Protein AF-A0AAT9M5T1-F1 (afdb_monomer_lite)

Structure (mmCIF, N/CA/C/O backbone):
data_AF-A0AAT9M5T1-F1
#
_entry.id   AF-A0AAT9M5T1-F1
#
loop_
_atom_site.group_PDB
_atom_site.id
_atom_site.type_symbol
_atom_site.label_atom_id
_atom_site.label_alt_id
_atom_site.label_comp_id
_atom_site.label_asym_id
_atom_site.label_entity_id
_atom_site.label_seq_id
_atom_site.pdbx_PDB_ins_code
_atom_site.Cartn_x
_atom_site.Cartn_y
_atom_site.Cartn_z
_atom_site.occupancy
_atom_site.B_iso_or_equiv
_atom_site.auth_seq_id
_atom_site.auth_comp_id
_atom_site.auth_asym_id
_atom_site.auth_atom_id
_atom_site.pdbx_PDB_model_num
ATOM 1 N N . MET A 1 1 ? -30.763 8.296 10.601 1.00 42.75 1 MET A N 1
ATOM 2 C CA . MET A 1 1 ? -31.081 7.474 11.789 1.00 42.75 1 MET A CA 1
ATOM 3 C C . MET A 1 1 ? -29.765 6.974 12.368 1.00 42.75 1 MET A C 1
ATOM 5 O O . MET A 1 1 ? -29.083 6.194 11.720 1.00 42.75 1 MET A O 1
ATOM 9 N N . SER A 1 2 ? -29.347 7.540 13.503 1.00 61.09 2 SER A N 1
ATOM 10 C CA . SER A 1 2 ? -28.056 7.268 14.146 1.00 61.09 2 SER A CA 1
ATOM 11 C C . SER A 1 2 ? -28.183 6.021 15.020 1.00 61.09 2 SER A C 1
ATOM 13 O O . SER A 1 2 ? -28.662 6.096 16.150 1.00 61.09 2 SER A O 1
ATOM 15 N N . ALA A 1 3 ? -27.819 4.857 14.479 1.00 56.38 3 ALA A N 1
ATOM 16 C CA . ALA A 1 3 ? -27.677 3.649 15.280 1.00 56.38 3 ALA A CA 1
ATOM 17 C C . ALA A 1 3 ? -26.334 3.735 16.014 1.00 56.38 3 ALA A C 1
ATOM 19 O O . ALA A 1 3 ? -25.278 3.424 15.466 1.00 56.38 3 ALA A O 1
ATOM 20 N N . LYS A 1 4 ? -26.372 4.220 17.257 1.00 58.22 4 LYS A N 1
ATOM 21 C CA . LYS A 1 4 ? -25.246 4.166 18.192 1.00 58.22 4 LYS A CA 1
ATOM 22 C C . LYS A 1 4 ? -24.927 2.683 18.436 1.00 58.22 4 LYS A C 1
ATOM 24 O O . LYS A 1 4 ? -25.622 2.015 19.196 1.00 58.22 4 LYS A O 1
ATOM 29 N N . GLN A 1 5 ? -23.949 2.144 17.711 1.00 59.88 5 GLN A N 1
ATOM 30 C CA . GLN A 1 5 ? -23.591 0.727 17.783 1.00 59.88 5 GLN A CA 1
ATOM 31 C C . GLN A 1 5 ? -22.976 0.416 19.167 1.00 59.88 5 GLN A C 1
ATOM 33 O O . GLN A 1 5 ? -22.202 1.238 19.666 1.00 59.88 5 GLN A O 1
ATOM 38 N N . PRO A 1 6 ? -23.310 -0.725 19.809 1.00 53.22 6 PRO A N 1
ATOM 39 C CA . PRO A 1 6 ? -22.814 -1.075 21.140 1.00 53.22 6 PRO A CA 1
ATOM 40 C C . PRO A 1 6 ? -21.285 -1.116 21.160 1.00 53.22 6 PRO A C 1
ATOM 42 O O . PRO A 1 6 ? -20.665 -1.589 20.206 1.00 53.22 6 PRO A O 1
ATOM 45 N N . SER A 1 7 ? -20.700 -0.643 22.256 1.00 63.53 7 SER A N 1
ATOM 46 C CA . SER A 1 7 ? -19.286 -0.305 22.469 1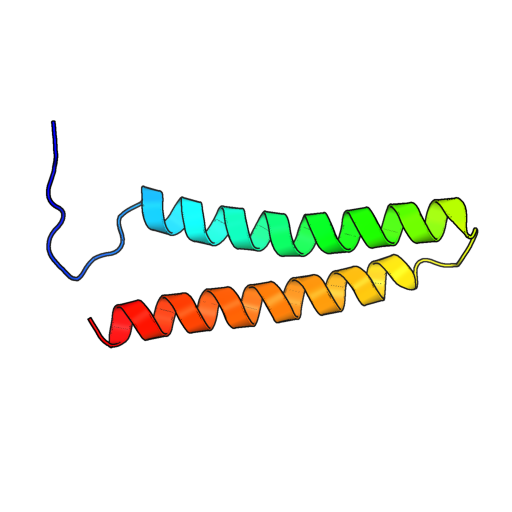.00 63.53 7 SER A CA 1
ATOM 47 C C . SER A 1 7 ? -18.284 -1.477 22.442 1.00 63.53 7 SER A C 1
ATOM 49 O O . SER A 1 7 ? -17.331 -1.468 23.203 1.00 63.53 7 SER A O 1
ATOM 51 N N . GLY A 1 8 ? -18.459 -2.480 21.575 1.00 62.50 8 GLY A N 1
ATOM 52 C CA . GLY A 1 8 ? -17.517 -3.605 21.470 1.00 62.50 8 GLY A CA 1
ATOM 53 C C . GLY A 1 8 ? -17.563 -4.442 20.186 1.00 62.50 8 GLY A C 1
ATOM 54 O O . GLY A 1 8 ? -16.769 -5.367 20.053 1.00 62.50 8 GLY A O 1
ATOM 55 N N . ARG A 1 9 ? -18.458 -4.166 19.220 1.00 68.81 9 ARG A N 1
ATOM 56 C CA . ARG A 1 9 ? -18.510 -4.912 17.941 1.00 68.81 9 ARG A CA 1
ATOM 57 C C . ARG A 1 9 ? -18.183 -4.000 16.754 1.00 68.81 9 ARG A C 1
ATOM 59 O O . ARG A 1 9 ? -18.866 -2.986 16.595 1.00 68.81 9 ARG A O 1
ATOM 66 N N . PRO A 1 10 ? -17.199 -4.349 15.899 1.00 71.88 10 PRO A N 1
ATOM 67 C CA . PRO A 1 10 ? -16.903 -3.575 14.699 1.00 71.88 10 PRO A CA 1
ATOM 68 C C . PRO A 1 10 ? -18.141 -3.492 13.804 1.00 71.88 10 PRO A C 1
ATOM 70 O O . PRO A 1 10 ? -18.776 -4.508 13.514 1.00 71.88 10 PRO A O 1
ATOM 73 N N . SER A 1 11 ? -18.493 -2.287 13.356 1.00 87.12 11 SER A N 1
ATOM 74 C CA . SER A 1 11 ? -19.519 -2.143 12.322 1.00 87.12 11 SER A CA 1
ATOM 75 C C . SER A 1 11 ? -18.988 -2.678 10.988 1.00 87.12 11 SER A C 1
ATOM 77 O O . SER A 1 11 ? -17.786 -2.600 10.719 1.00 87.12 11 SER A O 1
ATOM 79 N N . VAL A 1 12 ? -19.871 -3.177 10.119 1.00 87.19 12 VAL A N 1
ATOM 80 C CA . VAL A 1 12 ? -19.490 -3.628 8.766 1.00 87.19 12 VAL A CA 1
ATOM 81 C C . VAL A 1 12 ? -18.792 -2.503 7.993 1.00 87.19 12 VAL A C 1
ATOM 83 O O . VAL A 1 12 ? -17.784 -2.740 7.335 1.00 87.19 12 VAL A O 1
ATOM 86 N N . ALA A 1 13 ? -19.256 -1.259 8.149 1.00 88.75 13 ALA A N 1
ATOM 87 C CA . ALA A 1 13 ? -18.620 -0.087 7.551 1.00 88.75 13 ALA A CA 1
ATOM 88 C C . ALA A 1 13 ? -17.183 0.128 8.060 1.00 88.75 13 ALA A C 1
ATOM 90 O O . ALA A 1 13 ? -16.298 0.471 7.280 1.00 88.75 13 ALA A O 1
ATOM 91 N N . SER A 1 14 ? -16.922 -0.120 9.347 1.00 86.56 14 SER A N 1
ATOM 92 C CA . SER A 1 14 ? -15.571 -0.042 9.918 1.00 86.56 14 SER A CA 1
ATOM 93 C C . SER A 1 14 ? -14.652 -1.127 9.355 1.00 86.56 14 SER A C 1
ATOM 95 O O . SER A 1 14 ? -13.498 -0.840 9.051 1.00 86.56 14 SER A O 1
ATOM 97 N N . LEU A 1 15 ? -15.158 -2.351 9.175 1.00 88.81 15 LEU A N 1
ATOM 98 C CA . LEU A 1 15 ? -14.395 -3.453 8.577 1.00 88.81 15 LEU A CA 1
ATOM 99 C C . LEU A 1 15 ? -14.048 -3.170 7.112 1.00 88.81 15 LEU A C 1
ATOM 101 O O . LEU A 1 15 ? -12.899 -3.346 6.711 1.00 88.81 15 LEU A O 1
ATOM 105 N N . ILE A 1 16 ? -15.016 -2.666 6.339 1.00 93.38 16 ILE A N 1
ATOM 106 C CA . ILE A 1 16 ? -14.790 -2.220 4.959 1.00 93.38 16 ILE A CA 1
ATOM 107 C C . ILE A 1 16 ? -13.758 -1.092 4.934 1.00 93.38 16 ILE A C 1
ATOM 109 O O . ILE A 1 16 ? -12.844 -1.133 4.121 1.00 93.38 16 ILE A O 1
ATOM 113 N N . GLY A 1 17 ? -13.848 -0.120 5.847 1.00 92.44 17 GLY A N 1
ATOM 114 C CA . GLY A 1 17 ? -12.863 0.956 5.961 1.00 92.44 17 GLY A CA 1
ATOM 115 C C . GLY A 1 17 ? -11.440 0.430 6.161 1.00 92.44 17 GLY A C 1
ATOM 116 O O . GLY A 1 17 ? -10.536 0.831 5.434 1.00 92.44 17 GLY A O 1
ATOM 117 N N . ILE A 1 18 ? -11.253 -0.522 7.080 1.00 92.31 18 ILE A N 1
ATOM 118 C CA . ILE A 1 18 ? -9.943 -1.141 7.343 1.00 92.31 18 ILE A CA 1
ATOM 119 C C . ILE A 1 18 ? -9.425 -1.876 6.103 1.00 92.31 18 ILE A C 1
ATOM 121 O O . ILE A 1 18 ? -8.278 -1.667 5.707 1.00 92.31 18 ILE A O 1
ATOM 125 N N . GLY A 1 19 ? -10.265 -2.707 5.477 1.00 92.81 19 GLY A N 1
ATOM 126 C CA . GLY A 1 19 ? -9.901 -3.444 4.265 1.00 92.81 19 GLY A CA 1
ATOM 127 C C . GLY A 1 19 ? -9.533 -2.516 3.106 1.00 92.81 19 GLY A C 1
ATOM 128 O O . GLY A 1 19 ? -8.497 -2.702 2.472 1.00 92.81 19 GLY A O 1
ATOM 129 N N . SER A 1 20 ? -10.319 -1.464 2.882 1.00 96.31 20 SER A N 1
ATOM 130 C CA . SER A 1 20 ? -10.046 -0.452 1.859 1.00 96.31 20 SER A CA 1
ATOM 131 C C . SER A 1 20 ? -8.727 0.275 2.108 1.00 96.31 20 SER A C 1
ATOM 133 O O . SER A 1 20 ? -7.953 0.462 1.173 1.00 96.31 20 SER A O 1
ATOM 135 N N . THR A 1 21 ? -8.418 0.643 3.357 1.00 95.50 21 THR A N 1
ATOM 136 C CA . THR A 1 21 ? -7.121 1.252 3.688 1.00 95.50 21 THR A CA 1
ATOM 137 C C . THR A 1 21 ? -5.963 0.301 3.394 1.00 95.50 21 THR A C 1
ATOM 139 O O . THR A 1 21 ? -4.967 0.727 2.815 1.00 95.50 21 THR A O 1
ATOM 142 N N . VAL A 1 22 ? -6.096 -0.986 3.729 1.00 95.75 22 VAL A N 1
ATOM 143 C CA . VAL A 1 22 ? -5.085 -2.005 3.400 1.00 95.75 22 VAL A CA 1
ATOM 144 C C . VAL A 1 22 ? -4.863 -2.096 1.888 1.00 95.75 22 VAL A C 1
ATOM 146 O O . VAL A 1 22 ? -3.717 -2.059 1.443 1.00 95.75 22 VAL A O 1
ATOM 149 N N . VAL A 1 23 ? -5.938 -2.150 1.096 1.00 97.31 23 VAL A N 1
ATOM 150 C CA . VAL A 1 23 ? -5.847 -2.178 -0.373 1.00 97.31 23 VAL A CA 1
ATOM 151 C C . VAL A 1 23 ? -5.137 -0.934 -0.896 1.00 97.31 23 VAL A C 1
ATOM 153 O O . VAL A 1 23 ? -4.218 -1.063 -1.696 1.00 97.31 23 VAL A O 1
ATOM 156 N N . VAL A 1 24 ? -5.504 0.258 -0.420 1.00 97.56 24 VAL A N 1
ATOM 157 C CA . VAL A 1 24 ? -4.869 1.516 -0.844 1.00 97.56 24 VAL A CA 1
ATOM 158 C C . VAL A 1 24 ? -3.379 1.535 -0.508 1.00 97.56 24 VAL A C 1
ATOM 160 O O . VAL A 1 24 ? -2.584 1.953 -1.344 1.00 97.56 24 VAL A O 1
ATOM 163 N N . LEU A 1 25 ? -2.977 1.056 0.671 1.00 95.31 25 LEU A N 1
ATOM 164 C CA . LEU A 1 25 ? -1.565 1.004 1.063 1.00 95.31 25 LEU A CA 1
ATOM 165 C C . LEU A 1 25 ? -0.749 0.076 0.155 1.00 95.31 25 LEU A C 1
ATOM 167 O O . LEU A 1 25 ? 0.341 0.442 -0.283 1.00 95.31 25 LEU A O 1
ATOM 171 N N . VAL A 1 26 ? -1.280 -1.108 -0.155 1.00 95.94 26 VAL A N 1
ATOM 172 C CA . VAL A 1 26 ? -0.581 -2.097 -0.986 1.00 95.94 26 VAL A CA 1
ATOM 173 C C . VAL A 1 26 ? -0.597 -1.693 -2.459 1.00 95.94 26 VAL A C 1
ATOM 175 O O . VAL A 1 26 ? 0.458 -1.595 -3.081 1.00 95.94 26 VAL A O 1
ATOM 178 N N . VAL A 1 27 ? -1.776 -1.415 -3.019 1.00 97.31 27 VAL A N 1
ATOM 179 C CA . VAL A 1 27 ? -1.939 -1.040 -4.432 1.00 97.31 27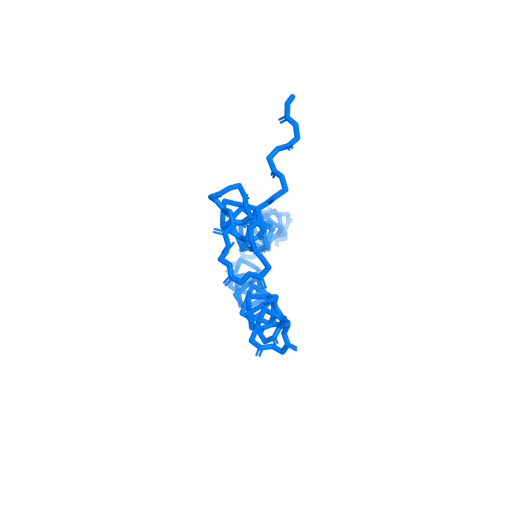 VAL A CA 1
ATOM 180 C C . VAL A 1 27 ? -1.283 0.307 -4.716 1.00 97.31 27 VAL A C 1
ATOM 182 O O . VAL A 1 27 ? -0.664 0.465 -5.763 1.00 97.31 27 VAL A O 1
ATOM 185 N N . GLY A 1 28 ? -1.353 1.258 -3.783 1.00 96.25 28 GLY A N 1
ATOM 186 C CA . GLY A 1 28 ? -0.661 2.540 -3.896 1.00 96.25 28 GLY A CA 1
ATOM 187 C C . GLY A 1 28 ? 0.858 2.374 -3.940 1.00 96.25 28 GLY A C 1
ATOM 188 O O . GLY A 1 28 ? 1.502 2.939 -4.821 1.00 96.25 28 GLY A O 1
ATOM 189 N N . GLY A 1 29 ? 1.429 1.551 -3.051 1.00 94.81 29 GLY A N 1
ATOM 190 C CA . GLY A 1 29 ? 2.864 1.250 -3.050 1.00 94.81 29 GLY A CA 1
ATOM 191 C C . GLY A 1 29 ? 3.326 0.545 -4.328 1.00 94.81 29 GLY A C 1
ATOM 192 O O . GLY A 1 29 ? 4.313 0.952 -4.937 1.00 94.81 29 GLY A O 1
ATOM 193 N N . VAL A 1 30 ? 2.577 -0.465 -4.777 1.00 96.38 30 VAL A N 1
ATOM 194 C CA . VAL A 1 30 ? 2.851 -1.186 -6.032 1.00 96.38 30 VAL A CA 1
ATOM 195 C C . VAL A 1 30 ? 2.718 -0.269 -7.246 1.00 96.38 30 VAL A C 1
ATOM 197 O O . VAL A 1 30 ? 3.585 -0.287 -8.112 1.00 96.38 30 VAL A O 1
ATOM 200 N N . GLY A 1 31 ? 1.666 0.549 -7.309 1.00 95.81 31 GLY A N 1
ATOM 201 C CA . GLY A 1 31 ? 1.424 1.473 -8.417 1.00 95.81 31 GLY A CA 1
ATOM 202 C C . GLY A 1 31 ? 2.513 2.538 -8.538 1.00 95.81 31 GLY A C 1
ATOM 203 O O . GLY A 1 31 ? 2.995 2.793 -9.640 1.00 95.81 31 GLY A O 1
ATOM 204 N N . LEU A 1 32 ? 2.961 3.100 -7.409 1.00 94.88 32 LEU A N 1
ATOM 205 C CA . LEU A 1 32 ? 4.113 4.007 -7.367 1.00 94.88 32 LEU A CA 1
ATOM 206 C C . LEU A 1 32 ? 5.399 3.313 -7.818 1.00 94.88 32 LEU A C 1
ATOM 208 O O . LEU A 1 32 ? 6.147 3.882 -8.609 1.00 94.88 32 LEU A O 1
ATOM 212 N N . GLY A 1 33 ? 5.634 2.085 -7.350 1.00 93.19 33 GLY A N 1
ATOM 213 C CA . GLY A 1 33 ? 6.786 1.286 -7.758 1.00 93.19 33 GLY A CA 1
ATOM 214 C C . GLY A 1 33 ? 6.792 0.995 -9.257 1.00 93.19 33 GLY A C 1
ATOM 215 O O . GLY A 1 33 ? 7.807 1.183 -9.917 1.00 93.19 33 GLY A O 1
ATOM 216 N N . TRP A 1 34 ? 5.636 0.629 -9.812 1.00 94.88 34 TRP A N 1
ATOM 217 C CA . TRP A 1 34 ? 5.474 0.345 -11.238 1.00 94.88 34 TRP A CA 1
ATOM 218 C C . TRP A 1 34 ? 5.676 1.585 -12.105 1.00 94.88 34 TRP A C 1
ATOM 220 O O . TRP A 1 34 ? 6.315 1.513 -13.157 1.00 94.88 34 TRP A O 1
ATOM 230 N N . TRP A 1 35 ? 5.169 2.733 -11.655 1.00 94.75 35 TRP A N 1
ATOM 231 C CA . TRP A 1 35 ? 5.400 4.002 -12.332 1.00 94.75 35 TRP A CA 1
ATOM 232 C C . TRP A 1 35 ? 6.889 4.376 -12.328 1.00 94.75 35 TRP A C 1
ATOM 234 O O . TRP A 1 35 ? 7.422 4.740 -13.375 1.00 94.75 35 TRP A O 1
ATOM 244 N N . LEU A 1 36 ? 7.582 4.205 -11.196 1.00 92.75 36 LEU A N 1
ATOM 245 C CA . LEU A 1 36 ? 9.029 4.428 -11.102 1.00 92.75 36 LEU A CA 1
ATOM 246 C C . LEU A 1 36 ? 9.821 3.489 -12.016 1.00 92.75 36 LEU A C 1
ATOM 248 O O . LEU A 1 36 ? 10.683 3.958 -12.757 1.00 92.75 36 LEU A O 1
ATOM 252 N N . ASP A 1 37 ? 9.500 2.192 -12.003 1.00 92.38 37 ASP A N 1
ATOM 253 C CA . ASP A 1 37 ? 10.152 1.205 -12.868 1.00 92.38 37 ASP A CA 1
ATOM 254 C C . ASP A 1 37 ? 9.945 1.540 -14.357 1.00 92.38 37 ASP A C 1
ATOM 256 O O . ASP A 1 37 ? 10.871 1.418 -15.161 1.00 92.38 37 ASP A O 1
ATOM 260 N N . SER A 1 38 ? 8.759 2.043 -14.721 1.00 91.19 38 SER A N 1
ATOM 261 C CA . SER A 1 38 ? 8.434 2.445 -16.097 1.00 91.19 38 SER A CA 1
ATOM 262 C C . SER A 1 38 ? 9.209 3.683 -16.558 1.00 91.19 38 SER A C 1
ATOM 264 O O . SER A 1 38 ? 9.584 3.765 -17.725 1.00 91.19 38 SER A O 1
ATOM 266 N N . VAL A 1 39 ? 9.458 4.643 -15.660 1.00 94.38 39 VAL A N 1
ATOM 267 C CA . VAL A 1 39 ? 10.212 5.872 -15.969 1.00 94.38 39 VAL A CA 1
ATOM 268 C C . VAL A 1 39 ? 11.720 5.612 -16.010 1.00 94.38 39 VAL A C 1
ATOM 270 O O . VAL A 1 39 ? 12.424 6.200 -16.827 1.00 94.38 39 VAL A O 1
ATOM 273 N N . LEU A 1 40 ? 12.224 4.738 -15.137 1.00 91.88 40 LEU A N 1
ATOM 274 C CA . LEU A 1 40 ? 13.657 4.463 -14.996 1.00 91.88 40 LEU A CA 1
ATOM 275 C C . LEU A 1 40 ? 14.146 3.304 -15.877 1.00 91.88 40 LEU A C 1
ATOM 277 O O . LEU A 1 40 ? 15.341 3.011 -15.876 1.00 91.88 40 LEU A O 1
ATOM 281 N N . HIS A 1 41 ? 13.245 2.654 -16.626 1.00 86.44 41 HIS A N 1
ATOM 282 C CA . HIS A 1 41 ? 13.524 1.451 -17.419 1.00 86.44 41 HIS A CA 1
ATOM 283 C C . HIS A 1 41 ? 14.231 0.351 -16.610 1.00 86.44 41 HIS A C 1
ATOM 285 O O . HIS A 1 41 ? 15.053 -0.407 -17.133 1.00 86.44 41 HIS A O 1
ATOM 291 N N . THR A 1 42 ? 13.926 0.267 -15.317 1.00 83.12 42 THR A N 1
ATOM 292 C CA . THR A 1 42 ? 14.480 -0.751 -14.430 1.00 83.12 42 THR A CA 1
ATOM 293 C C . THR A 1 42 ? 13.676 -2.043 -14.538 1.00 83.12 42 THR A C 1
ATOM 295 O O . THR A 1 42 ? 12.493 -2.056 -14.877 1.00 83.12 42 THR A O 1
ATOM 298 N N . VAL A 1 43 ? 14.321 -3.172 -14.232 1.00 82.38 43 VAL A N 1
ATOM 299 C CA . VAL A 1 43 ? 13.602 -4.409 -13.868 1.00 82.38 43 VAL A CA 1
ATOM 300 C C . VAL A 1 43 ? 12.702 -4.115 -12.652 1.00 82.38 43 VAL A C 1
ATOM 302 O O . VAL A 1 43 ? 13.003 -3.136 -11.977 1.00 82.38 43 VAL A O 1
ATOM 305 N N . PRO A 1 44 ? 11.633 -4.891 -12.354 1.00 90.00 44 PRO A N 1
ATOM 306 C CA . PRO A 1 44 ? 10.548 -4.505 -11.427 1.00 90.00 44 PRO A CA 1
ATOM 307 C C . PRO A 1 44 ? 10.943 -4.424 -9.930 1.00 90.00 44 PRO A C 1
ATOM 309 O O . PRO A 1 44 ? 10.281 -4.975 -9.052 1.00 90.00 44 PRO A O 1
ATOM 312 N N . VAL A 1 45 ? 12.060 -3.771 -9.618 1.00 92.94 45 VAL A N 1
ATO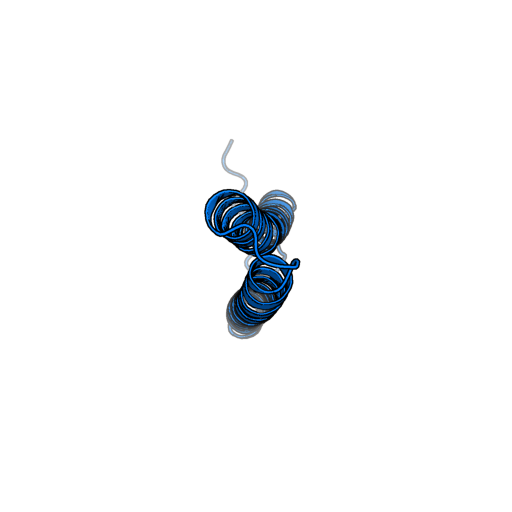M 313 C CA . VAL A 1 45 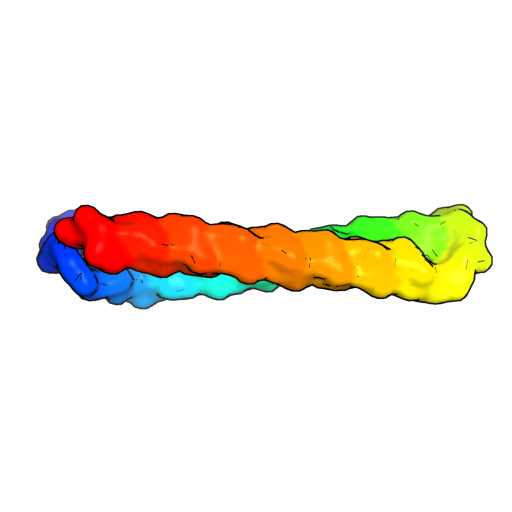? 12.652 -3.624 -8.290 1.00 92.94 45 VAL A CA 1
ATOM 314 C C . VAL A 1 45 ? 11.836 -2.638 -7.475 1.00 92.94 45 VAL A C 1
ATOM 316 O O . VAL A 1 45 ? 11.531 -2.928 -6.316 1.00 92.94 45 VAL A O 1
ATOM 319 N N . PHE A 1 46 ? 11.445 -1.497 -8.055 1.00 92.06 46 PHE A N 1
ATOM 320 C CA . PHE A 1 46 ? 10.659 -0.503 -7.327 1.00 92.06 46 PHE A CA 1
ATOM 321 C C . PHE A 1 46 ? 9.252 -1.017 -7.024 1.00 92.06 46 PHE A C 1
ATOM 323 O O . PHE A 1 46 ? 8.731 -0.720 -5.949 1.00 92.06 46 PHE A O 1
ATOM 330 N N . VAL A 1 47 ? 8.673 -1.862 -7.881 1.00 93.81 47 VAL A N 1
ATOM 331 C CA . VAL A 1 47 ? 7.450 -2.623 -7.578 1.00 93.81 47 VAL A CA 1
ATOM 332 C C . VAL A 1 47 ? 7.630 -3.504 -6.344 1.00 93.81 47 VAL A C 1
ATOM 334 O O . VAL A 1 47 ? 6.791 -3.448 -5.445 1.00 93.81 47 VAL A O 1
ATOM 337 N N . PHE A 1 48 ? 8.706 -4.295 -6.252 1.00 96.25 48 PHE A N 1
ATOM 338 C CA . PHE A 1 48 ? 8.933 -5.161 -5.085 1.00 96.25 48 PHE A CA 1
ATOM 339 C C . PHE A 1 48 ? 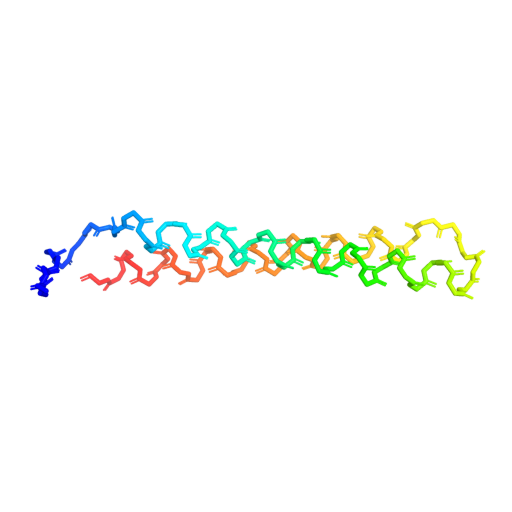9.191 -4.367 -3.802 1.00 96.25 48 PHE A C 1
ATOM 341 O O . PHE A 1 48 ? 8.667 -4.725 -2.745 1.00 96.25 48 PHE A O 1
ATOM 348 N N . ILE A 1 49 ? 9.946 -3.269 -3.885 1.00 96.12 49 ILE A N 1
ATOM 349 C CA . ILE A 1 49 ? 10.169 -2.364 -2.749 1.00 96.12 49 ILE A CA 1
ATOM 350 C C . ILE A 1 49 ? 8.843 -1.723 -2.320 1.00 96.12 49 ILE A C 1
ATOM 352 O O . ILE A 1 49 ? 8.495 -1.751 -1.139 1.00 96.12 49 ILE A O 1
ATOM 356 N N . GLY A 1 50 ? 8.073 -1.195 -3.272 1.00 95.31 50 GLY A N 1
ATOM 357 C CA . GLY A 1 50 ? 6.763 -0.596 -3.030 1.00 95.31 50 GLY A CA 1
ATOM 358 C C . GLY A 1 50 ? 5.769 -1.588 -2.425 1.00 95.31 50 GLY A C 1
ATOM 359 O O . GLY A 1 50 ? 5.056 -1.245 -1.482 1.00 95.31 50 GLY A O 1
ATOM 360 N N . LEU A 1 51 ? 5.778 -2.839 -2.890 1.00 96.88 51 LEU A N 1
ATOM 361 C CA . LEU A 1 51 ? 4.993 -3.935 -2.322 1.00 96.88 51 LEU A CA 1
ATOM 362 C C . LEU A 1 51 ? 5.404 -4.236 -0.877 1.00 96.88 51 LEU A C 1
ATOM 364 O O . LEU A 1 51 ? 4.539 -4.323 -0.007 1.00 96.88 51 LEU A O 1
ATOM 368 N N . ALA A 1 52 ? 6.704 -4.371 -0.604 1.00 97.38 52 ALA A N 1
ATOM 369 C CA . ALA A 1 52 ? 7.209 -4.651 0.738 1.00 97.38 52 ALA A CA 1
ATOM 370 C C . ALA A 1 52 ? 6.818 -3.542 1.729 1.00 97.38 52 ALA A C 1
ATOM 372 O O . ALA A 1 52 ? 6.310 -3.828 2.816 1.00 97.38 52 ALA A O 1
ATOM 373 N N . ILE A 1 53 ? 6.977 -2.277 1.325 1.00 97.12 53 ILE A N 1
ATOM 374 C CA . ILE A 1 53 ? 6.568 -1.110 2.120 1.00 97.12 53 ILE A CA 1
ATOM 375 C C . ILE A 1 53 ? 5.046 -1.088 2.314 1.00 97.12 53 ILE A C 1
ATOM 377 O O . ILE A 1 53 ? 4.574 -0.857 3.432 1.00 97.12 53 ILE A O 1
ATOM 381 N N . GLY A 1 54 ? 4.273 -1.357 1.259 1.00 96.62 54 GLY A N 1
ATOM 382 C CA . GLY A 1 54 ? 2.812 -1.406 1.310 1.00 96.62 54 GLY A CA 1
ATOM 383 C C . GLY A 1 54 ? 2.297 -2.475 2.276 1.00 96.62 54 GLY A C 1
ATOM 384 O O . GLY A 1 54 ? 1.447 -2.182 3.119 1.00 96.62 54 GLY A O 1
ATOM 385 N N . ILE A 1 55 ? 2.863 -3.686 2.226 1.00 96.81 55 ILE A N 1
ATOM 386 C CA . ILE A 1 55 ? 2.529 -4.791 3.140 1.00 96.81 55 ILE A CA 1
ATOM 387 C C . ILE A 1 55 ? 2.897 -4.435 4.582 1.00 96.81 55 ILE A C 1
ATOM 389 O O . ILE A 1 55 ? 2.059 -4.579 5.473 1.00 96.81 55 ILE A O 1
ATOM 393 N N . ALA A 1 56 ? 4.116 -3.941 4.826 1.00 97.50 56 ALA A N 1
ATOM 394 C CA . ALA A 1 56 ? 4.552 -3.559 6.169 1.00 97.50 56 ALA A CA 1
ATOM 395 C C . ALA A 1 56 ? 3.638 -2.477 6.768 1.00 97.50 56 ALA A C 1
ATOM 397 O O . ALA A 1 56 ? 3.190 -2.592 7.911 1.00 97.50 56 ALA A O 1
ATOM 398 N N . SER A 1 57 ? 3.290 -1.464 5.971 1.00 96.44 57 SER A N 1
ATOM 399 C CA . SER A 1 57 ? 2.397 -0.376 6.382 1.00 96.44 57 SER A CA 1
ATOM 400 C C . SER A 1 57 ? 0.985 -0.880 6.677 1.00 96.44 57 SER A C 1
ATOM 402 O O . SER A 1 57 ? 0.407 -0.526 7.706 1.00 96.44 57 SER A O 1
ATOM 404 N N . ALA A 1 58 ? 0.439 -1.743 5.815 1.00 95.25 58 ALA A N 1
ATOM 405 C CA . ALA A 1 58 ? -0.867 -2.361 6.018 1.00 95.25 58 ALA A CA 1
ATOM 406 C C . ALA A 1 58 ? -0.904 -3.206 7.297 1.00 95.25 58 ALA A C 1
ATOM 408 O O . ALA A 1 58 ? -1.875 -3.138 8.052 1.00 95.25 58 ALA A O 1
ATOM 409 N N . TRP A 1 59 ? 0.167 -3.952 7.576 1.00 96.31 59 TRP A N 1
ATOM 410 C CA . TRP A 1 59 ? 0.275 -4.775 8.776 1.00 96.31 59 TRP A CA 1
ATOM 411 C C . TRP A 1 59 ? 0.326 -3.925 10.048 1.00 96.31 59 TRP A C 1
ATOM 413 O O . TRP A 1 59 ? -0.441 -4.165 10.982 1.00 96.31 59 TRP A O 1
ATOM 423 N N . ILE A 1 60 ? 1.151 -2.872 10.058 1.00 96.38 60 ILE A N 1
ATOM 424 C CA . ILE A 1 60 ? 1.228 -1.916 11.172 1.00 96.38 60 ILE A CA 1
ATOM 425 C C . ILE A 1 60 ? -0.131 -1.246 11.400 1.00 96.38 60 ILE A C 1
ATOM 427 O O . ILE A 1 60 ? -0.591 -1.168 12.541 1.00 96.38 60 ILE A O 1
ATOM 431 N N . PHE A 1 61 ? -0.796 -0.796 10.333 1.00 94.62 61 PHE A N 1
ATOM 432 C CA . PHE A 1 61 ? -2.109 -0.158 10.411 1.00 94.62 61 PHE A CA 1
ATOM 433 C C . PHE A 1 61 ? -3.179 -1.104 10.969 1.00 94.62 61 PHE A C 1
ATOM 435 O O . PHE A 1 61 ? -3.900 -0.745 11.907 1.00 94.62 61 PHE A O 1
ATOM 442 N N . ALA A 1 62 ? -3.266 -2.321 10.429 1.00 91.69 62 ALA A N 1
ATOM 443 C CA . ALA A 1 62 ? -4.222 -3.327 10.874 1.00 91.69 62 ALA A CA 1
ATOM 444 C C . ALA A 1 62 ? -3.980 -3.707 12.341 1.00 91.69 62 ALA A C 1
ATOM 446 O O . ALA A 1 62 ? -4.920 -3.711 13.138 1.00 91.69 62 ALA A O 1
ATOM 447 N N . TYR A 1 63 ? -2.720 -3.929 12.730 1.00 92.88 63 TYR A N 1
ATOM 448 C CA . TYR A 1 63 ? -2.345 -4.242 14.108 1.00 92.88 63 TYR A CA 1
ATOM 449 C C . TYR A 1 63 ? -2.666 -3.092 15.072 1.00 92.88 63 TYR A C 1
ATOM 451 O O . TYR A 1 63 ? -3.266 -3.311 16.126 1.00 92.88 63 TYR A O 1
ATOM 459 N N . ALA A 1 64 ? -2.321 -1.851 14.708 1.00 92.69 64 ALA A N 1
ATOM 460 C CA . ALA A 1 64 ? -2.618 -0.653 15.495 1.00 92.69 64 ALA A CA 1
ATOM 461 C C . ALA A 1 64 ? -4.128 -0.429 15.678 1.00 92.69 64 ALA A C 1
ATOM 463 O O . ALA A 1 64 ? -4.577 0.001 16.744 1.00 92.69 64 ALA A O 1
ATOM 464 N N . THR A 1 65 ? -4.908 -0.756 14.654 1.00 89.00 65 THR A N 1
ATOM 465 C CA . THR A 1 65 ? -6.364 -0.645 14.682 1.00 89.00 65 THR A CA 1
ATOM 466 C C . THR A 1 65 ? -6.976 -1.737 15.555 1.00 89.00 65 THR A C 1
ATOM 468 O O . THR A 1 65 ? -7.777 -1.441 16.441 1.00 89.00 65 THR A O 1
ATOM 471 N N . LEU A 1 66 ? -6.530 -2.985 15.400 1.00 86.44 66 LEU A N 1
ATOM 472 C CA . LEU A 1 66 ? -7.009 -4.114 16.193 1.00 86.44 66 LEU A CA 1
ATOM 473 C C . LEU A 1 66 ? -6.678 -3.955 17.683 1.00 86.44 66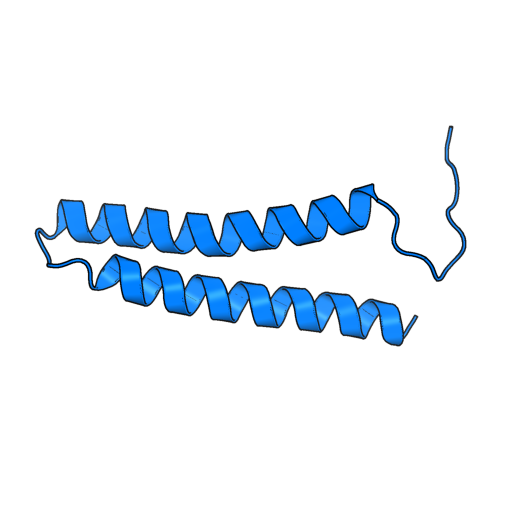 LEU A C 1
ATOM 475 O O . LEU A 1 66 ? -7.556 -4.123 18.528 1.00 86.44 66 LEU A O 1
ATOM 479 N N . ARG A 1 67 ? -5.447 -3.551 18.029 1.00 89.62 67 ARG A N 1
ATOM 480 C CA . ARG A 1 67 ? -5.070 -3.304 19.434 1.00 89.62 67 ARG A CA 1
ATOM 481 C C . ARG A 1 67 ? -5.878 -2.175 20.068 1.00 89.62 67 ARG A C 1
ATOM 483 O O . ARG A 1 67 ? -6.056 -2.169 21.281 1.00 89.62 67 ARG A O 1
ATOM 490 N N . LYS A 1 68 ? -6.318 -1.194 19.272 1.00 82.31 68 LYS A N 1
ATOM 491 C CA . LYS A 1 68 ? -7.154 -0.095 19.758 1.00 82.31 68 LYS A CA 1
ATOM 492 C C . LYS A 1 68 ? -8.540 -0.617 20.119 1.00 82.31 68 LYS A C 1
ATOM 494 O O . LYS A 1 68 ? -9.035 -0.248 21.171 1.00 82.31 68 LYS A O 1
ATOM 499 N N . PHE A 1 69 ? -9.097 -1.515 19.308 1.00 77.00 69 PHE A N 1
ATOM 500 C CA . PHE A 1 69 ? -10.355 -2.190 19.625 1.00 77.00 69 PHE A CA 1
ATOM 501 C C . PHE A 1 69 ? -10.253 -3.101 20.849 1.00 77.00 69 PHE A C 1
ATOM 503 O O . PHE A 1 69 ? -11.165 -3.104 21.656 1.00 77.00 69 PHE A O 1
ATOM 510 N N . LEU A 1 70 ? -9.151 -3.837 21.023 1.00 78.25 70 LEU A N 1
ATOM 511 C CA . LEU A 1 70 ? -8.969 -4.723 22.184 1.00 78.25 70 LEU A CA 1
ATOM 512 C C . LEU A 1 70 ? -8.760 -3.977 23.513 1.00 78.25 70 LEU A C 1
ATOM 514 O O . LEU A 1 70 ? -8.925 -4.568 24.574 1.00 78.25 70 LEU A O 1
ATOM 518 N N . LYS A 1 71 ? -8.335 -2.709 23.466 1.00 70.62 71 LYS A N 1
ATOM 519 C CA . LYS A 1 71 ? -8.174 -1.854 24.653 1.00 70.62 71 LYS A CA 1
ATOM 520 C C . LYS A 1 71 ? -9.422 -1.026 24.985 1.00 70.62 71 LYS A C 1
ATOM 522 O O . LYS A 1 71 ? -9.397 -0.330 25.998 1.00 70.62 71 LYS A O 1
ATOM 527 N N . GLN A 1 72 ? -10.434 -1.031 24.119 1.00 54.47 72 GLN A N 1
ATOM 528 C CA . GLN A 1 72 ? -11.709 -0.333 24.308 1.00 54.47 72 GLN A CA 1
ATOM 529 C C . GLN A 1 72 ? -12.749 -1.276 24.902 1.00 54.47 72 GLN A C 1
ATOM 531 O O . GLN A 1 72 ? -13.579 -0.762 25.680 1.00 54.47 72 GLN A O 1
#

Secondary structure (DSSP, 8-state):
------TTS--HHHHHHHHHHHHHHHHHHHHHHHHHHHHHT--THHHHHHHHHHHHHHHHHHHHHHHHHHT-

Sequence (72 aa):
MSAKQPSGRPSVASLIGIGSTVVVLVVGGVGLGWWLDSVLHTVPVFVFIGLAIGIASAWIFAYATLRKFLKQ

pLDDT: mean 87.18, std 13.19, range [42.75, 97.56]

Foldseek 3Di:
DDPPDPLADDDPVNVVVLVVLLCCLQVVLLVVQVVVCVVVVHDSPSNVVSNVRSNVVSVCSVVVVVVVSVVD

Radius of gyration: 16.65 Å; chains: 1; bounding box: 46×13×42 Å